Protein AF-A0A953RL53-F1 (afdb_monomer_lite)

Radius of gyration: 17.99 Å; chains: 1; bounding box: 26×50×36 Å

pLDDT: mean 83.14, std 19.43, range [39.56, 98.31]

Structure (mmCIF, N/CA/C/O backbone):
data_AF-A0A953RL53-F1
#
_entry.id   AF-A0A953RL53-F1
#
loop_
_atom_site.group_PDB
_atom_site.id
_atom_site.type_symbol
_atom_site.label_atom_id
_atom_site.label_alt_id
_atom_site.label_comp_id
_atom_site.label_asym_id
_atom_site.label_entity_id
_atom_site.label_seq_id
_atom_site.pdbx_PDB_ins_code
_atom_site.Cartn_x
_atom_site.Cartn_y
_atom_site.Cartn_z
_atom_site.occupancy
_atom_site.B_iso_or_equiv
_atom_site.auth_seq_id
_atom_site.auth_comp_id
_atom_site.auth_asym_id
_atom_site.auth_atom_id
_atom_site.pdbx_PDB_model_num
ATOM 1 N N . MET A 1 1 ? -13.607 -7.931 2.643 1.00 88.81 1 MET A N 1
ATOM 2 C CA . MET A 1 1 ? -12.912 -6.771 2.070 1.00 88.81 1 MET A CA 1
ATOM 3 C C . MET A 1 1 ? -13.741 -5.519 2.249 1.00 88.81 1 MET A C 1
ATOM 5 O O . MET A 1 1 ? -14.452 -5.075 1.352 1.00 88.81 1 MET A O 1
ATOM 9 N N . GLN A 1 2 ? -13.644 -4.987 3.455 1.00 95.50 2 GLN A N 1
ATOM 10 C CA . GLN A 1 2 ? -14.158 -3.704 3.880 1.00 95.50 2 GLN A CA 1
ATOM 11 C C . GLN A 1 2 ? -12.969 -2.767 4.107 1.00 95.50 2 GLN A C 1
ATOM 13 O O . GLN A 1 2 ? -11.954 -3.178 4.665 1.00 95.50 2 GLN A O 1
ATOM 18 N N . PHE A 1 3 ? -13.084 -1.526 3.644 1.00 95.31 3 PHE A N 1
ATOM 19 C CA . PHE A 1 3 ? -12.107 -0.472 3.905 1.00 95.31 3 PHE A CA 1
ATOM 20 C C . PHE A 1 3 ? -12.665 0.428 5.003 1.00 95.31 3 PHE A C 1
ATOM 22 O O . PHE A 1 3 ? -13.789 0.912 4.862 1.00 95.31 3 PHE A O 1
ATOM 29 N N . ASP A 1 4 ? -11.892 0.642 6.064 1.00 95.00 4 ASP A N 1
ATOM 30 C CA . ASP A 1 4 ? -12.371 1.338 7.263 1.00 95.00 4 ASP A CA 1
ATOM 31 C C . ASP A 1 4 ? -11.798 2.762 7.339 1.00 95.00 4 ASP A C 1
ATOM 33 O O . ASP A 1 4 ? -12.433 3.729 6.924 1.00 95.00 4 ASP A O 1
ATOM 37 N N . ASN A 1 5 ? -10.562 2.886 7.830 1.00 97.00 5 ASN A N 1
ATOM 38 C CA . ASN A 1 5 ? -9.850 4.148 8.016 1.00 97.00 5 ASN A CA 1
ATOM 39 C C . ASN A 1 5 ? -8.664 4.259 7.055 1.00 97.00 5 ASN A C 1
ATOM 41 O O . ASN A 1 5 ? -8.014 3.265 6.731 1.00 97.00 5 ASN A O 1
ATOM 45 N N . PHE A 1 6 ? -8.322 5.478 6.640 1.00 96.94 6 PHE A N 1
ATOM 46 C CA . PHE A 1 6 ? -7.106 5.735 5.873 1.00 96.94 6 PHE A CA 1
ATOM 47 C C . PHE A 1 6 ? -6.537 7.121 6.163 1.00 96.94 6 PHE A C 1
ATOM 49 O O . PHE A 1 6 ? -7.250 8.071 6.486 1.00 96.94 6 PHE A O 1
ATOM 56 N N . SER A 1 7 ? -5.225 7.228 6.022 1.00 97.50 7 SER A N 1
ATOM 57 C CA . SER A 1 7 ? -4.469 8.471 6.100 1.00 97.50 7 SER A CA 1
ATOM 58 C C . SER A 1 7 ? -3.277 8.392 5.148 1.00 97.50 7 SER A C 1
ATOM 60 O O . SER A 1 7 ? -3.008 7.357 4.534 1.00 97.50 7 SER A O 1
ATOM 62 N N . PHE A 1 8 ? -2.551 9.495 4.965 1.00 97.38 8 PHE A N 1
ATOM 63 C CA . PHE A 1 8 ? -1.350 9.442 4.139 1.00 97.38 8 PHE A CA 1
ATOM 64 C C . PHE A 1 8 ? -0.347 8.437 4.728 1.00 97.38 8 PHE A C 1
ATOM 66 O O . PHE A 1 8 ? 0.137 8.613 5.842 1.00 97.38 8 PHE A O 1
ATOM 73 N N . GLY A 1 9 ? -0.043 7.391 3.956 1.00 97.12 9 GLY A N 1
ATOM 74 C CA . GLY A 1 9 ? 0.863 6.318 4.364 1.00 97.12 9 GLY A CA 1
ATOM 75 C C . GLY A 1 9 ? 0.218 5.163 5.134 1.00 97.12 9 GLY A C 1
ATOM 76 O O . GLY A 1 9 ? 0.942 4.229 5.459 1.00 97.12 9 GLY A O 1
ATOM 77 N N . SER A 1 10 ? -1.096 5.174 5.393 1.00 97.81 10 SER A N 1
ATOM 78 C CA . SER A 1 10 ? -1.777 4.106 6.137 1.00 97.81 10 SER A CA 1
ATOM 79 C C . SER A 1 10 ? -3.184 3.815 5.607 1.00 97.81 10 SER A C 1
ATOM 81 O O . SER A 1 10 ? -3.930 4.726 5.249 1.00 97.81 10 SER A O 1
ATOM 83 N N . ILE A 1 11 ? -3.559 2.538 5.566 1.00 97.81 11 ILE A N 1
ATOM 84 C CA . ILE A 1 11 ? -4.906 2.080 5.209 1.00 97.81 11 ILE A CA 1
ATOM 85 C C . ILE A 1 11 ? -5.319 0.905 6.094 1.00 97.81 11 ILE A C 1
ATOM 87 O O . ILE A 1 11 ? -4.512 0.019 6.362 1.00 97.81 11 ILE A O 1
ATOM 91 N N . GLN A 1 12 ? -6.575 0.881 6.528 1.00 98.31 12 GLN A N 1
ATOM 92 C CA . GLN A 1 12 ? -7.168 -0.226 7.267 1.00 98.31 12 GLN A CA 1
ATOM 93 C C . GLN A 1 12 ? -8.117 -1.016 6.361 1.00 98.31 12 GLN A C 1
ATOM 95 O O . GLN A 1 12 ? -9.018 -0.441 5.744 1.00 98.31 12 GLN A O 1
ATOM 100 N N . ILE A 1 13 ? -7.895 -2.328 6.273 1.00 97.81 13 ILE A N 1
ATOM 101 C CA . ILE A 1 13 ? -8.695 -3.260 5.473 1.00 97.81 13 ILE A CA 1
ATOM 102 C C . ILE A 1 13 ? -9.060 -4.450 6.353 1.00 97.81 13 ILE A C 1
ATOM 104 O O . ILE A 1 13 ? -8.172 -5.070 6.940 1.00 97.81 13 ILE A O 1
ATOM 108 N N . ASP A 1 14 ? -10.354 -4.756 6.447 1.00 96.31 14 ASP A N 1
ATOM 109 C CA . ASP A 1 14 ? -10.901 -5.822 7.294 1.00 96.31 14 ASP A CA 1
ATOM 110 C C . ASP A 1 14 ? -10.345 -5.738 8.740 1.00 96.31 14 ASP A C 1
ATOM 112 O O . ASP A 1 14 ? -9.871 -6.721 9.315 1.00 96.31 14 ASP A O 1
ATOM 116 N N . GLY A 1 15 ? -10.320 -4.525 9.312 1.00 96.81 15 GLY A N 1
ATOM 117 C CA . GLY A 1 15 ? -9.788 -4.254 10.652 1.00 96.81 15 GLY A CA 1
ATOM 118 C C . GLY A 1 15 ? -8.256 -4.239 10.784 1.00 96.81 15 GLY A C 1
ATOM 119 O O . GLY A 1 15 ? -7.752 -3.776 11.809 1.00 96.81 15 GLY A O 1
ATOM 120 N N . SER A 1 16 ? -7.501 -4.666 9.766 1.00 96.94 16 SER A N 1
ATOM 121 C CA . SER A 1 16 ? -6.029 -4.709 9.782 1.0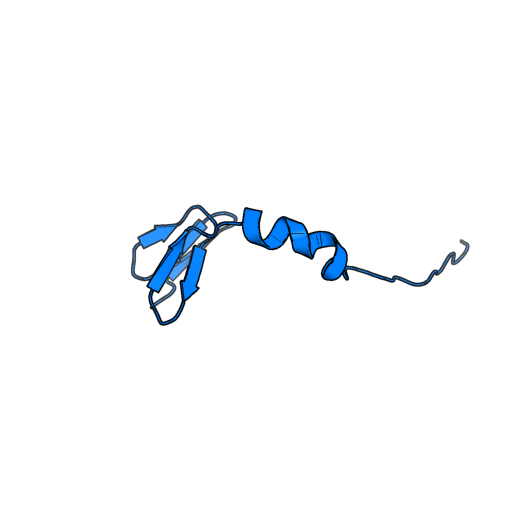0 96.94 16 SER A CA 1
ATOM 122 C C . SER A 1 16 ? -5.406 -3.454 9.176 1.00 96.94 16 SER A C 1
ATOM 124 O O . SER A 1 16 ? -5.763 -3.057 8.070 1.00 96.94 16 SER A O 1
ATOM 126 N N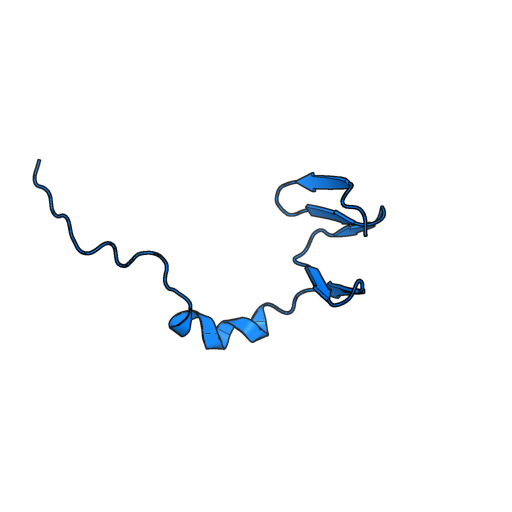 . THR A 1 17 ? -4.441 -2.848 9.870 1.00 98.12 17 THR A N 1
ATOM 127 C CA . THR A 1 17 ? -3.747 -1.633 9.411 1.00 98.12 17 THR A CA 1
ATOM 128 C C . THR A 1 17 ? -2.488 -1.963 8.613 1.00 98.12 17 THR A C 1
ATOM 130 O O . THR A 1 17 ? -1.622 -2.713 9.066 1.00 98.12 17 THR A O 1
ATOM 133 N N . TYR A 1 18 ? -2.348 -1.336 7.447 1.00 98.06 18 TYR A N 1
ATOM 134 C CA . TYR A 1 18 ? -1.208 -1.453 6.548 1.00 98.06 18 TYR A CA 1
ATOM 135 C C . TYR A 1 18 ? -0.552 -0.088 6.344 1.00 98.06 18 TYR A C 1
ATOM 137 O O . TYR A 1 18 ? -1.103 0.790 5.686 1.00 98.06 18 TYR A O 1
ATOM 145 N N . GLU A 1 19 ? 0.671 0.064 6.847 1.00 98.00 19 GLU A N 1
ATOM 146 C CA . GLU A 1 19 ? 1.483 1.285 6.690 1.00 98.00 19 GLU A CA 1
ATOM 147 C C . GLU A 1 19 ? 2.436 1.213 5.481 1.00 98.00 19 GLU A C 1
ATOM 149 O O . GLU A 1 19 ? 3.540 1.760 5.457 1.00 98.00 19 GLU A O 1
ATOM 154 N N . HIS A 1 20 ? 2.060 0.428 4.474 1.00 96.75 20 HIS A N 1
ATOM 155 C CA . HIS A 1 20 ? 2.837 0.212 3.263 1.00 96.75 20 HIS A CA 1
ATOM 156 C C . HIS A 1 20 ? 1.911 -0.050 2.079 1.00 96.75 20 HIS A C 1
ATOM 158 O O . HIS A 1 20 ? 0.759 -0.432 2.250 1.00 96.75 20 HIS A O 1
ATOM 164 N N . ASP A 1 21 ? 2.426 0.104 0.857 1.00 95.69 21 ASP A N 1
ATOM 165 C CA . ASP A 1 21 ? 1.663 -0.250 -0.337 1.00 95.69 21 ASP A CA 1
ATOM 166 C C . ASP A 1 21 ? 1.256 -1.732 -0.316 1.00 95.69 21 ASP A C 1
ATOM 168 O O . ASP A 1 21 ? 2.113 -2.625 -0.247 1.00 95.69 21 ASP A O 1
ATOM 172 N N . VAL A 1 22 ? -0.034 -1.984 -0.501 1.00 96.69 22 VAL A N 1
ATOM 173 C CA . VAL A 1 22 ? -0.602 -3.321 -0.676 1.00 96.69 22 VAL A CA 1
ATOM 174 C C . VAL A 1 22 ? -1.099 -3.536 -2.109 1.00 96.69 22 VAL A C 1
ATOM 176 O O . VAL A 1 22 ? -1.331 -2.584 -2.853 1.00 96.69 22 VAL A O 1
ATOM 179 N N . VAL A 1 23 ? -1.211 -4.798 -2.514 1.00 96.44 23 VAL A N 1
ATOM 180 C CA . VAL A 1 23 ? -1.922 -5.259 -3.711 1.00 96.44 23 VAL A CA 1
ATOM 181 C C . VAL A 1 23 ? -3.082 -6.109 -3.233 1.00 96.44 23 VAL A C 1
ATOM 183 O O . VAL A 1 23 ? -2.888 -6.979 -2.390 1.00 96.44 23 VAL A O 1
ATOM 186 N N . ILE A 1 24 ? -4.258 -5.849 -3.784 1.00 96.00 24 ILE A N 1
ATOM 187 C CA . ILE A 1 24 ? -5.434 -6.688 -3.610 1.00 96.00 24 ILE A CA 1
ATOM 188 C C . ILE A 1 24 ? -5.578 -7.496 -4.893 1.00 96.00 24 ILE A C 1
ATOM 190 O O . ILE A 1 24 ? -5.723 -6.905 -5.963 1.00 96.00 24 ILE A O 1
ATOM 194 N N . ASP A 1 25 ? -5.517 -8.817 -4.785 1.00 95.88 25 ASP A N 1
ATOM 195 C CA . ASP A 1 25 ? -5.662 -9.737 -5.911 1.00 95.88 25 ASP A CA 1
ATOM 196 C C . A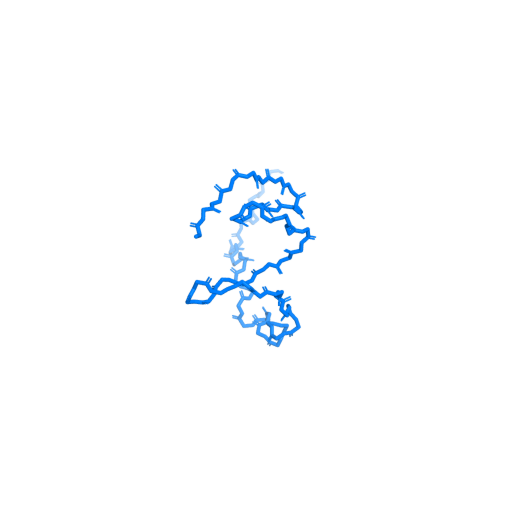SP A 1 25 ? -6.635 -10.849 -5.526 1.00 95.88 25 ASP A C 1
ATOM 198 O O . ASP A 1 25 ? -6.418 -11.553 -4.546 1.00 95.88 25 ASP A O 1
ATOM 202 N N . HIS A 1 26 ? -7.760 -10.940 -6.236 1.00 95.50 26 HIS A N 1
ATOM 203 C CA . HIS A 1 26 ? -8.823 -11.919 -5.970 1.00 95.50 26 HIS A CA 1
ATOM 204 C C . HIS A 1 26 ? -9.268 -12.040 -4.492 1.00 95.50 26 HIS A C 1
ATOM 206 O O . HIS A 1 26 ? -9.676 -13.105 -4.039 1.00 95.50 26 HIS A O 1
ATOM 212 N N . GLY A 1 27 ? -9.247 -10.928 -3.747 1.00 93.56 27 GLY A N 1
ATOM 213 C CA . GLY A 1 27 ? -9.645 -10.875 -2.333 1.00 93.56 27 GLY A CA 1
ATOM 214 C C . GLY A 1 27 ? -8.510 -11.142 -1.342 1.00 93.56 27 GLY A C 1
ATOM 215 O O . GLY A 1 27 ? -8.707 -10.972 -0.142 1.00 93.56 27 GLY A O 1
ATOM 216 N N . GLU A 1 28 ? -7.319 -11.482 -1.828 1.00 96.00 28 GLU A N 1
ATOM 217 C CA . GLU A 1 28 ? -6.116 -11.630 -1.018 1.00 96.00 28 GLU A CA 1
ATOM 218 C C . GLU A 1 28 ? -5.304 -10.334 -1.001 1.00 96.00 28 GLU A C 1
ATOM 220 O O . GLU A 1 28 ? -5.233 -9.597 -1.989 1.00 96.00 28 GLU A O 1
ATOM 225 N N . ILE A 1 29 ? -4.687 -10.049 0.146 1.00 96.38 29 ILE A N 1
ATOM 226 C CA . ILE A 1 29 ? -3.903 -8.833 0.365 1.00 96.38 29 ILE A CA 1
ATOM 227 C C . ILE A 1 29 ? -2.425 -9.198 0.450 1.00 96.38 29 ILE A C 1
ATOM 229 O O . ILE A 1 29 ? -2.000 -9.990 1.291 1.00 96.38 29 ILE A O 1
ATOM 233 N N . TYR A 1 30 ? -1.622 -8.548 -0.383 1.00 96.12 30 TYR A N 1
ATOM 234 C CA . TYR A 1 30 ? -0.186 -8.763 -0.481 1.00 96.12 30 TYR A CA 1
ATOM 235 C C . TYR A 1 30 ? 0.589 -7.471 -0.278 1.00 96.12 30 TYR A C 1
ATOM 237 O O . TYR A 1 30 ? 0.192 -6.410 -0.753 1.00 96.12 30 TYR A O 1
ATOM 245 N N . ARG A 1 31 ? 1.784 -7.551 0.313 1.00 95.75 31 ARG A N 1
ATOM 246 C CA . ARG A 1 31 ? 2.726 -6.426 0.275 1.00 95.75 31 ARG A CA 1
ATOM 247 C C . ARG A 1 31 ? 3.181 -6.171 -1.161 1.00 95.75 31 ARG A C 1
ATOM 249 O O . ARG A 1 31 ? 3.754 -7.047 -1.817 1.00 95.75 31 ARG A O 1
ATOM 256 N N . ARG A 1 32 ? 3.026 -4.938 -1.639 1.00 96.19 32 ARG A N 1
ATOM 257 C CA . ARG A 1 32 ? 3.400 -4.565 -3.004 1.00 96.19 32 ARG A CA 1
ATOM 258 C C . ARG A 1 32 ? 4.918 -4.558 -3.204 1.00 96.19 32 ARG A C 1
ATOM 260 O O . ARG A 1 32 ? 5.658 -3.784 -2.594 1.00 96.19 32 ARG A O 1
ATOM 267 N N . LYS A 1 33 ? 5.396 -5.325 -4.187 1.00 93.75 33 LYS A N 1
ATOM 268 C CA . LYS A 1 33 ? 6.799 -5.309 -4.640 1.00 93.75 33 LYS A CA 1
ATOM 269 C C . LYS A 1 33 ? 7.026 -4.245 -5.723 1.00 93.75 33 LYS A C 1
ATOM 271 O O . LYS A 1 33 ? 7.121 -4.566 -6.906 1.00 93.75 33 LYS A O 1
ATOM 276 N N . LYS A 1 34 ? 7.200 -2.969 -5.336 1.00 87.06 34 LYS A N 1
ATOM 277 C CA . LYS A 1 34 ? 7.398 -1.845 -6.292 1.00 87.06 34 LYS A CA 1
ATOM 278 C C . LYS A 1 34 ? 8.541 -2.053 -7.299 1.00 87.06 34 LYS A C 1
ATOM 280 O O . LYS A 1 34 ? 8.522 -1.471 -8.381 1.00 87.06 34 LYS A O 1
ATOM 285 N N . LYS A 1 35 ? 9.552 -2.864 -6.955 1.00 89.25 35 LYS A N 1
ATOM 286 C CA . LYS A 1 35 ? 10.709 -3.153 -7.821 1.00 89.25 35 LYS A CA 1
ATOM 287 C C . LYS A 1 35 ? 10.289 -3.724 -9.182 1.00 89.25 35 LYS A C 1
ATOM 289 O O . LYS A 1 35 ? 10.914 -3.363 -10.173 1.00 89.25 35 LYS A O 1
ATOM 294 N N . ALA A 1 36 ? 9.223 -4.528 -9.242 1.00 84.50 36 ALA A N 1
ATOM 295 C CA . ALA A 1 36 ? 8.743 -5.136 -10.487 1.00 84.50 36 ALA A CA 1
ATOM 296 C C . ALA A 1 36 ? 8.314 -4.092 -11.536 1.00 84.50 36 ALA A C 1
ATOM 298 O O . ALA A 1 36 ? 8.542 -4.281 -12.728 1.00 84.50 36 ALA A O 1
ATOM 299 N N . SER A 1 37 ? 7.770 -2.954 -11.092 1.00 84.19 37 SER A N 1
ATOM 300 C CA . SER A 1 37 ? 7.331 -1.865 -11.971 1.00 84.19 37 SER A CA 1
ATOM 301 C C . SER A 1 37 ? 8.464 -0.927 -12.404 1.00 84.19 37 SER A C 1
ATOM 303 O O . SER A 1 37 ? 8.263 -0.127 -13.313 1.00 84.19 37 SER A O 1
ATOM 305 N N . LYS A 1 38 ? 9.662 -1.000 -11.793 1.00 85.62 38 LYS A N 1
ATOM 306 C CA . LYS A 1 38 ? 10.773 -0.079 -12.113 1.00 85.62 38 LYS A CA 1
ATOM 307 C C . LYS A 1 38 ? 11.199 -0.162 -13.579 1.00 85.62 38 LYS A C 1
ATOM 309 O O . LYS A 1 38 ? 11.462 0.876 -14.173 1.00 85.62 38 LYS A O 1
ATOM 314 N N . GLN A 1 39 ? 11.225 -1.365 -14.153 1.00 85.56 39 GLN A N 1
ATOM 315 C CA . GLN A 1 39 ? 11.607 -1.590 -15.554 1.00 85.56 39 GLN A CA 1
ATOM 316 C C . GLN A 1 39 ? 10.641 -0.937 -16.551 1.00 85.56 39 GLN A C 1
ATOM 318 O O . GLN A 1 39 ? 11.030 -0.557 -17.645 1.00 85.56 39 GLN A O 1
ATOM 323 N N . PHE A 1 40 ? 9.380 -0.761 -16.155 1.00 83.19 40 PHE A N 1
ATOM 324 C CA . PHE A 1 40 ? 8.360 -0.155 -17.002 1.00 83.19 40 PHE A CA 1
ATOM 325 C C . PHE A 1 40 ? 8.164 1.331 -16.718 1.00 83.19 40 PHE A C 1
ATOM 327 O O . PHE A 1 40 ? 7.288 1.958 -17.311 1.00 83.19 40 PHE A O 1
ATOM 334 N N . ARG A 1 41 ? 8.968 1.903 -15.810 1.00 80.81 41 ARG A N 1
ATOM 335 C CA . ARG A 1 41 ? 8.830 3.296 -15.399 1.00 80.81 41 ARG A CA 1
ATOM 336 C C . ARG A 1 41 ? 8.918 4.213 -16.606 1.00 80.81 41 ARG A C 1
ATOM 338 O O . ARG A 1 41 ? 8.056 5.050 -16.732 1.00 80.81 41 ARG A O 1
ATOM 345 N N . GLU A 1 42 ? 9.890 4.054 -17.498 1.00 81.00 42 GLU A N 1
ATOM 346 C CA . GLU A 1 42 ? 10.033 4.936 -18.669 1.00 81.00 42 GLU A CA 1
ATOM 347 C C . GLU A 1 42 ? 8.899 4.757 -19.680 1.00 81.00 42 GLU A C 1
ATOM 349 O O . GLU A 1 42 ? 8.341 5.742 -20.147 1.00 81.00 42 GLU A O 1
ATOM 354 N N . LYS 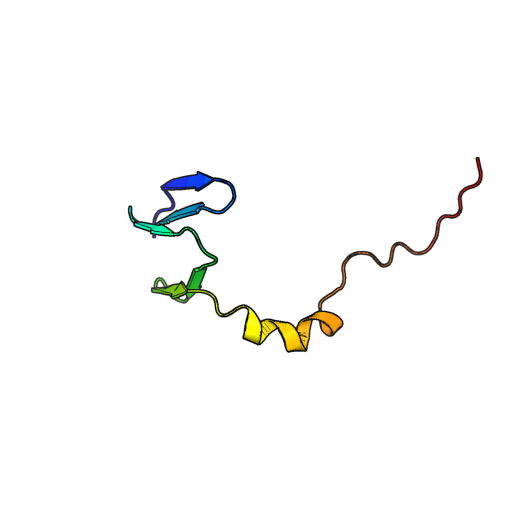A 1 43 ? 8.483 3.511 -19.927 1.00 79.31 43 LYS A N 1
ATOM 355 C CA . LYS A 1 43 ? 7.384 3.188 -20.847 1.00 79.31 43 LYS A CA 1
ATOM 356 C C . LYS A 1 43 ? 6.034 3.763 -20.401 1.00 79.31 43 LYS A C 1
ATOM 358 O O . LYS A 1 43 ? 5.233 4.145 -21.246 1.00 79.31 43 LYS A O 1
ATOM 363 N N . PHE A 1 44 ? 5.779 3.818 -19.093 1.00 76.56 44 PHE A N 1
ATOM 364 C CA . PHE A 1 44 ? 4.515 4.308 -18.527 1.00 76.56 44 PHE A CA 1
ATOM 365 C C . PHE A 1 44 ? 4.653 5.625 -17.751 1.00 76.56 44 PHE A C 1
ATOM 367 O O . PHE A 1 44 ? 3.703 6.056 -17.101 1.00 76.56 44 PHE A O 1
ATOM 374 N N . ARG A 1 45 ? 5.800 6.313 -17.834 1.00 64.06 45 ARG A N 1
ATOM 375 C CA . ARG A 1 45 ? 5.975 7.694 -17.347 1.00 64.06 45 ARG A CA 1
ATOM 376 C C . ARG A 1 45 ? 5.398 8.657 -18.382 1.00 64.06 45 ARG A C 1
ATOM 378 O O . ARG A 1 45 ? 6.088 9.530 -18.883 1.00 64.06 45 ARG A O 1
ATOM 385 N N . TYR A 1 46 ? 4.117 8.490 -18.690 1.00 66.00 46 TYR A N 1
ATOM 386 C CA . TYR A 1 46 ? 3.321 9.479 -19.408 1.00 66.00 46 TYR A CA 1
ATOM 387 C C . TYR A 1 46 ? 2.666 10.395 -18.368 1.00 66.00 46 TYR A C 1
ATOM 389 O O . TYR A 1 46 ? 1.474 10.325 -18.095 1.00 66.00 46 TYR A O 1
ATOM 397 N N . LEU A 1 47 ? 3.481 11.221 -17.715 1.00 58.12 47 LEU A N 1
ATOM 398 C CA . LEU A 1 47 ? 2.991 12.378 -16.969 1.00 58.12 47 LEU A CA 1
ATOM 399 C C . LEU A 1 47 ? 3.489 13.618 -17.706 1.00 58.12 47 LEU A C 1
ATOM 401 O O . LEU A 1 47 ? 4.615 14.053 -17.492 1.00 58.12 47 LEU A O 1
ATOM 405 N N . GLY A 1 48 ? 2.632 14.129 -18.594 1.00 53.22 48 GLY A N 1
ATOM 406 C CA . GLY A 1 48 ? 2.719 15.475 -19.155 1.00 53.22 48 GLY A CA 1
ATOM 407 C C . GLY A 1 48 ? 3.703 15.659 -20.308 1.00 53.22 48 GLY A C 1
ATOM 408 O O . GLY A 1 48 ? 4.722 16.320 -20.142 1.00 53.22 48 GLY A O 1
ATOM 409 N N . GLN A 1 49 ? 3.336 15.211 -21.510 1.00 48.19 49 GLN A N 1
ATOM 410 C CA . GLN A 1 49 ? 3.655 15.998 -22.702 1.00 48.19 49 GLN A CA 1
ATOM 411 C C . GLN A 1 49 ? 2.754 17.244 -22.636 1.00 48.19 49 GLN A C 1
ATOM 413 O O . GLN A 1 49 ? 1.655 17.273 -23.179 1.00 48.19 49 GLN A O 1
ATOM 418 N N . ILE A 1 50 ? 3.164 18.225 -21.827 1.00 52.09 50 ILE A N 1
ATOM 419 C CA . ILE A 1 50 ? 2.704 19.601 -21.988 1.00 52.09 50 ILE A CA 1
ATOM 420 C C . ILE A 1 50 ? 3.547 20.114 -23.149 1.00 52.09 50 ILE A C 1
ATOM 422 O O . ILE A 1 50 ? 4.665 20.592 -22.953 1.00 52.09 50 ILE A O 1
ATOM 426 N N . ASP A 1 51 ? 3.055 19.893 -24.367 1.00 47.22 51 ASP A N 1
ATOM 427 C CA . ASP A 1 51 ? 3.590 20.578 -25.534 1.00 47.22 51 ASP A CA 1
ATOM 428 C C . ASP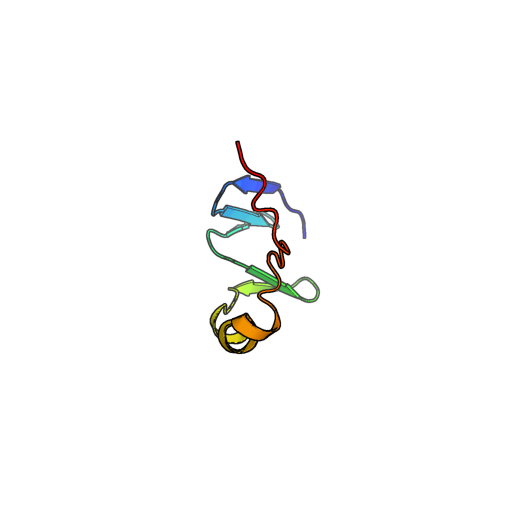 A 1 51 ? 3.476 22.086 -25.298 1.00 47.22 51 ASP A C 1
ATOM 430 O O . ASP A 1 51 ? 2.513 22.586 -24.712 1.00 47.22 51 ASP A O 1
ATOM 434 N N . GLY A 1 52 ? 4.551 22.781 -25.653 1.00 49.44 52 GLY A N 1
ATOM 435 C CA . GLY A 1 52 ? 4.904 24.061 -25.072 1.00 49.44 52 GLY A CA 1
ATOM 436 C C . GLY A 1 52 ? 3.850 25.160 -25.180 1.00 49.44 52 GLY A C 1
ATOM 437 O O . GLY A 1 52 ? 3.277 25.416 -26.232 1.00 49.44 52 GLY A O 1
ATOM 438 N N . LEU A 1 53 ? 3.742 25.919 -24.094 1.00 41.06 53 LEU A N 1
ATOM 439 C CA . LEU A 1 53 ? 3.410 27.335 -24.128 1.00 41.06 53 LEU A CA 1
ATOM 440 C C . LEU A 1 53 ? 4.479 28.071 -23.319 1.00 41.06 53 LEU A C 1
ATOM 442 O O . LEU A 1 53 ? 4.335 28.337 -22.131 1.00 41.06 53 LEU A O 1
ATOM 446 N N . ASN A 1 54 ? 5.567 28.418 -24.010 1.00 45.94 54 ASN A N 1
ATOM 447 C CA . ASN A 1 54 ? 6.192 29.714 -23.785 1.00 45.94 54 ASN A CA 1
ATOM 448 C C . ASN A 1 54 ? 5.148 30.771 -24.175 1.00 45.94 54 ASN A C 1
ATOM 450 O O . ASN A 1 54 ? 5.109 31.210 -25.322 1.00 45.94 54 ASN A O 1
ATOM 454 N N . SER A 1 55 ? 4.264 31.145 -23.255 1.00 40.09 55 SER A N 1
ATOM 455 C CA . SER A 1 55 ? 3.531 32.402 -23.358 1.00 40.09 55 SER A CA 1
ATOM 456 C C . SER A 1 55 ? 4.270 33.426 -22.515 1.00 40.09 55 SER A C 1
ATOM 458 O O . SER A 1 55 ? 4.251 33.381 -21.288 1.00 40.09 55 SER A O 1
ATOM 460 N N . VAL A 1 56 ? 4.962 34.294 -23.243 1.00 39.56 56 VAL A N 1
ATOM 461 C CA . VAL A 1 56 ? 5.442 35.609 -22.834 1.00 39.56 56 VAL A CA 1
ATOM 462 C C . VAL A 1 56 ? 4.459 36.287 -21.873 1.00 39.56 56 VAL A C 1
ATOM 464 O O . VAL A 1 56 ? 3.273 36.404 -22.185 1.00 39.56 56 VAL A O 1
ATOM 467 N N . SER A 1 57 ? 4.992 36.795 -20.766 1.00 39.81 57 SER A N 1
ATOM 468 C CA . SER A 1 57 ? 4.537 38.012 -20.088 1.00 39.81 57 SER A CA 1
ATOM 469 C C . SER A 1 57 ? 5.733 38.649 -19.401 1.00 39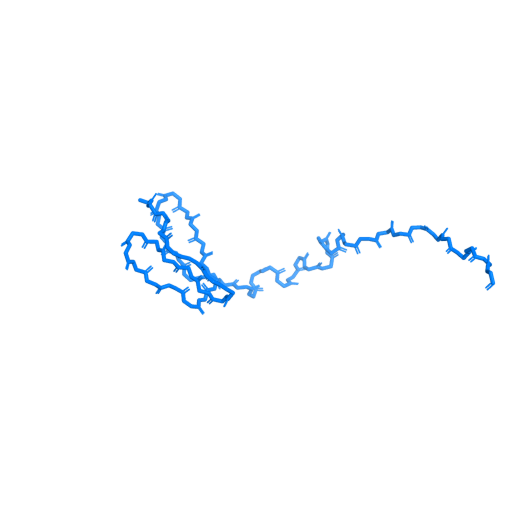.81 57 SER A C 1
ATOM 471 O O . SER A 1 57 ? 6.389 37.902 -18.637 1.00 39.81 57 SER A O 1
#

Foldseek 3Di:
DDWDDDDVQWTADPNDIDSADWDQDPNDIHGDPCVVCPVCCVVPVPDDPPPDDPPDD

Sequence (57 aa):
MQFDNFSFGSIQIDGSTYEHDVVIDHGEIYRRKKKASKQFREKFRYLGQIDGLNSVS

Secondary structure (DSSP, 8-state):
--EEEEETTEEEETTEEESS-EEEETTEEEE--THHHHTTHHHH--S----------